Protein AF-A0A1G2F1Y6-F1 (afdb_monomer_lite)

Structure (mmCIF, N/CA/C/O backbone):
data_AF-A0A1G2F1Y6-F1
#
_entry.id   AF-A0A1G2F1Y6-F1
#
loop_
_atom_site.group_PDB
_atom_site.id
_atom_site.type_symbol
_atom_site.label_atom_id
_atom_site.label_alt_id
_atom_site.label_comp_id
_atom_site.label_asym_id
_atom_site.label_entity_id
_atom_site.label_seq_id
_atom_site.pdbx_PDB_ins_code
_atom_site.Cartn_x
_atom_site.Cartn_y
_atom_site.Cartn_z
_atom_site.occupancy
_atom_site.B_iso_or_equiv
_atom_site.auth_seq_id
_atom_site.auth_comp_id
_atom_site.auth_asym_id
_atom_site.auth_atom_id
_atom_site.pdbx_PDB_model_num
ATOM 1 N N . MET A 1 1 ? -27.717 -14.236 1.339 1.00 39.09 1 MET A N 1
ATOM 2 C CA . MET A 1 1 ? -26.563 -15.010 1.851 1.00 39.09 1 MET A CA 1
ATOM 3 C C . MET A 1 1 ? -25.406 -14.063 2.231 1.00 39.09 1 MET A C 1
ATOM 5 O O . MET A 1 1 ? -24.305 -14.218 1.735 1.00 39.09 1 MET A O 1
ATOM 9 N N . LEU A 1 2 ? -25.660 -13.048 3.079 1.00 41.69 2 LEU A N 1
ATOM 10 C CA . LEU A 1 2 ? -24.664 -12.046 3.534 1.00 41.69 2 LEU A CA 1
ATOM 11 C C . LEU A 1 2 ? -24.909 -11.574 4.991 1.00 41.69 2 LEU A C 1
ATOM 13 O O . LEU A 1 2 ? -24.424 -10.527 5.400 1.00 41.69 2 LEU A O 1
ATOM 17 N N . HIS A 1 3 ? -25.671 -12.330 5.791 1.00 39.53 3 HIS A N 1
ATOM 18 C CA . HIS A 1 3 ? -26.045 -11.930 7.160 1.00 39.53 3 HIS A CA 1
ATOM 19 C C . HIS A 1 3 ? -25.259 -12.645 8.276 1.00 39.53 3 HIS A C 1
ATOM 21 O O . HIS A 1 3 ? -25.457 -12.338 9.447 1.00 39.53 3 HIS A O 1
ATOM 27 N N . GLU A 1 4 ? -24.329 -13.547 7.946 1.00 45.59 4 GLU A N 1
ATOM 28 C CA . GLU A 1 4 ? -23.601 -14.360 8.940 1.00 45.59 4 GLU A CA 1
ATOM 29 C C . GLU A 1 4 ? -22.171 -13.886 9.250 1.00 45.59 4 GLU A C 1
ATOM 31 O O . GLU A 1 4 ? -21.422 -14.565 9.943 1.00 45.59 4 GLU A O 1
ATOM 36 N N . PHE A 1 5 ? -21.769 -12.696 8.797 1.00 48.53 5 PHE A N 1
ATOM 37 C CA . PHE A 1 5 ? -20.396 -12.217 9.010 1.00 48.53 5 PHE A CA 1
ATOM 38 C C . PHE A 1 5 ? -20.160 -11.546 10.382 1.00 48.53 5 PHE A C 1
ATOM 40 O O . PHE A 1 5 ? -19.034 -11.174 10.706 1.00 48.53 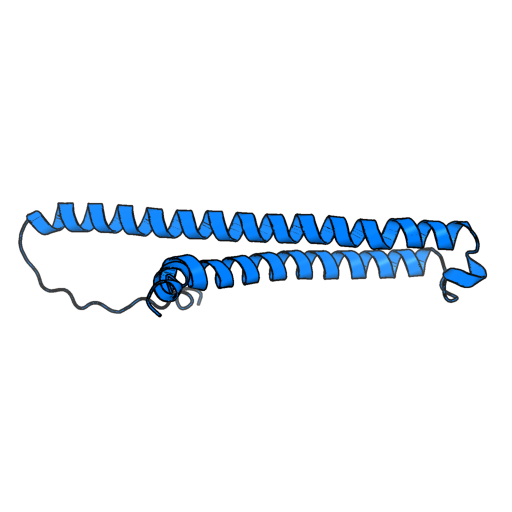5 PHE A O 1
ATOM 47 N N . TRP A 1 6 ? -21.209 -11.386 11.200 1.00 50.53 6 TRP A N 1
ATOM 48 C CA . TRP A 1 6 ? -21.182 -10.538 12.403 1.00 50.53 6 TRP A CA 1
ATOM 49 C C . TRP A 1 6 ? -21.472 -11.238 13.738 1.00 50.53 6 TRP A C 1
ATOM 51 O O . TRP A 1 6 ? -21.677 -10.538 14.723 1.00 50.53 6 TRP A O 1
ATOM 61 N N . GLY A 1 7 ? -21.453 -12.576 13.813 1.00 50.59 7 GLY A N 1
ATOM 62 C CA . GLY A 1 7 ? -21.395 -13.314 15.090 1.00 50.59 7 GLY A CA 1
ATOM 63 C C . GLY A 1 7 ? -22.302 -12.767 16.206 1.00 50.59 7 GLY A C 1
ATOM 64 O O . GLY A 1 7 ? -21.818 -12.435 17.287 1.00 50.59 7 GLY A O 1
ATOM 65 N N . LEU A 1 8 ? -23.600 -12.613 15.935 1.00 50.88 8 LEU A N 1
ATOM 66 C CA . LEU A 1 8 ? -24.558 -12.087 16.909 1.00 50.88 8 LEU A CA 1
ATOM 67 C C . LEU A 1 8 ? -24.892 -13.151 17.976 1.00 50.88 8 LEU A C 1
ATOM 69 O O . LEU A 1 8 ? -25.266 -14.270 17.611 1.00 50.88 8 LEU A O 1
ATOM 73 N N . PRO A 1 9 ? -24.835 -12.838 19.285 1.00 52.66 9 PRO A N 1
ATOM 74 C CA . PRO A 1 9 ? -25.366 -13.719 20.316 1.00 52.66 9 PRO A CA 1
ATOM 75 C C . PRO A 1 9 ? -26.902 -13.707 20.290 1.00 52.66 9 PRO A C 1
ATOM 77 O O . PRO A 1 9 ? -27.544 -12.658 20.325 1.00 52.66 9 PRO A O 1
ATOM 80 N N . ARG A 1 10 ? -27.497 -14.902 20.240 1.00 58.06 10 ARG A N 1
ATOM 81 C CA . ARG A 1 10 ? -28.947 -15.130 20.256 1.00 58.06 10 ARG A CA 1
ATOM 82 C C . ARG A 1 10 ? -29.469 -14.952 21.690 1.00 58.06 10 ARG A C 1
ATOM 84 O O . ARG A 1 10 ? -29.389 -15.885 22.485 1.00 58.06 10 ARG A O 1
ATOM 91 N N . THR A 1 11 ? -29.974 -13.772 22.049 1.00 54.38 11 THR A N 1
ATOM 92 C CA . THR A 1 11 ? -30.565 -13.537 23.378 1.00 54.38 11 THR A CA 1
ATOM 93 C C . THR A 1 11 ? -32.065 -13.840 23.380 1.00 54.38 11 THR A C 1
ATOM 95 O O . THR A 1 11 ? -32.840 -13.348 22.565 1.00 54.38 11 THR A O 1
ATOM 98 N N . ARG A 1 12 ? -32.462 -14.717 24.306 1.00 52.69 12 ARG A N 1
ATOM 99 C CA . ARG A 1 12 ? -33.845 -15.091 24.620 1.00 52.69 12 ARG A CA 1
ATOM 100 C C . ARG A 1 12 ? -34.431 -13.985 25.509 1.00 52.69 12 ARG A C 1
ATOM 102 O O . ARG A 1 12 ? -33.853 -13.696 26.553 1.00 52.69 12 ARG A O 1
ATOM 109 N N . ALA A 1 13 ? -35.526 -13.353 25.096 1.00 49.03 13 ALA A N 1
ATOM 110 C CA . ALA A 1 13 ? -36.182 -12.297 25.871 1.00 49.03 13 ALA A CA 1
ATOM 111 C C . ALA A 1 13 ? -37.140 -12.876 26.929 1.00 49.03 13 ALA A C 1
ATOM 113 O O . ALA A 1 13 ? -37.890 -13.801 26.610 1.00 49.03 13 ALA A O 1
ATOM 114 N N . PRO A 1 14 ? -37.196 -12.285 28.136 1.00 51.91 14 PRO A N 1
ATOM 115 C CA . PRO A 1 14 ? -38.425 -12.220 28.912 1.00 51.91 14 PRO A CA 1
ATOM 116 C C . PRO A 1 14 ? -38.929 -10.775 29.076 1.00 51.91 14 PRO A C 1
ATOM 118 O O . PRO A 1 14 ? -38.172 -9.809 28.991 1.00 51.91 14 PRO A O 1
ATOM 121 N N . GLN A 1 15 ? -40.247 -10.691 29.251 1.00 65.88 15 GLN A N 1
ATOM 122 C CA . GLN A 1 15 ? -41.107 -9.509 29.297 1.00 65.88 15 GLN A CA 1
ATOM 123 C C . GLN A 1 15 ? -40.984 -8.682 30.597 1.00 65.88 1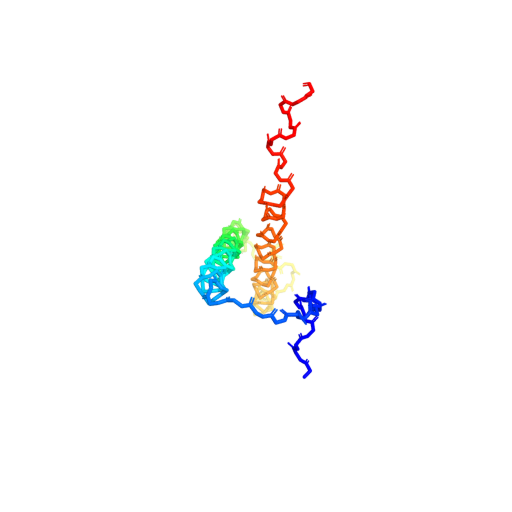5 GLN A C 1
ATOM 125 O O . GLN A 1 15 ? -40.554 -9.200 31.622 1.00 65.88 15 GLN A O 1
ATOM 130 N N . GLU A 1 16 ? -41.478 -7.439 30.502 1.00 53.88 16 GLU A N 1
ATOM 131 C CA . GLU A 1 16 ? -41.948 -6.501 31.547 1.00 53.88 16 GLU A CA 1
ATOM 132 C C . GLU A 1 16 ? -41.064 -5.358 32.105 1.00 53.88 16 GLU A C 1
ATOM 134 O O . GLU A 1 16 ? -39.876 -5.487 32.393 1.00 53.88 16 GLU A O 1
ATOM 139 N N . CYS A 1 17 ? -41.785 -4.235 32.300 1.00 45.41 17 CYS A N 1
ATOM 140 C CA . CYS A 1 17 ? -41.518 -2.944 32.957 1.00 45.41 17 CYS A CA 1
ATOM 141 C C . CYS A 1 17 ? -40.997 -1.774 32.089 1.00 45.41 17 CYS A C 1
ATOM 143 O O . CYS A 1 17 ? -39.907 -1.804 31.523 1.00 45.41 17 CYS A O 1
ATOM 145 N N . GLU A 1 18 ? -41.781 -0.684 32.052 1.00 54.16 18 GLU A N 1
ATOM 146 C CA . GLU A 1 18 ? -41.620 0.560 31.267 1.00 54.16 18 GLU A CA 1
ATOM 147 C C . GLU A 1 18 ? -40.245 1.257 31.364 1.00 54.16 18 GLU A C 1
ATOM 149 O O . GLU A 1 18 ? -39.871 2.010 30.466 1.00 54.16 18 GLU A O 1
ATOM 154 N N . GLY A 1 19 ? -39.422 0.945 32.371 1.00 54.50 19 GLY A N 1
ATOM 155 C CA . GLY A 1 19 ? -38.010 1.358 32.432 1.00 54.50 19 GLY A CA 1
ATOM 156 C C . GLY A 1 19 ? -37.094 0.668 31.403 1.00 54.50 19 GLY A C 1
ATOM 157 O O . GLY A 1 19 ? -35.943 1.072 31.216 1.00 54.50 19 GLY A O 1
ATOM 158 N N . GLY A 1 20 ? -37.587 -0.363 30.714 1.00 57.09 20 GLY A N 1
ATOM 159 C CA . GLY A 1 20 ? -36.876 -1.077 29.656 1.00 57.09 20 GLY A CA 1
ATOM 160 C C . GLY A 1 20 ? -36.719 -0.264 28.372 1.00 57.09 20 GLY A C 1
ATOM 161 O O . GLY A 1 20 ? -35.681 -0.368 27.725 1.00 57.09 20 GLY A O 1
ATOM 162 N N . ARG A 1 21 ? -37.683 0.602 28.022 1.00 59.28 21 ARG A N 1
ATOM 163 C CA . ARG A 1 21 ? -37.639 1.368 26.761 1.00 59.28 21 ARG A CA 1
ATOM 164 C C . ARG A 1 21 ? -36.460 2.345 26.733 1.00 59.28 21 ARG A C 1
ATOM 166 O O . ARG A 1 21 ? -35.633 2.267 25.831 1.00 59.28 21 ARG A O 1
ATOM 173 N N . LEU A 1 22 ? -36.312 3.167 27.774 1.00 61.41 22 LEU A N 1
ATOM 174 C CA . LEU A 1 22 ? -35.183 4.100 27.908 1.00 61.41 22 LEU A CA 1
ATOM 175 C C . LEU A 1 22 ? -33.831 3.368 27.990 1.00 61.41 22 LEU A C 1
ATOM 177 O O . LEU A 1 22 ? -32.837 3.812 27.421 1.00 61.41 22 LEU A O 1
ATOM 181 N N . ARG A 1 23 ? -33.779 2.202 28.648 1.00 64.38 23 ARG A N 1
ATOM 182 C CA . ARG A 1 23 ? -32.556 1.387 28.741 1.00 64.38 23 ARG A CA 1
ATOM 183 C C . ARG A 1 23 ? -32.155 0.769 27.397 1.00 64.38 23 ARG A C 1
ATOM 185 O O . ARG A 1 23 ? -30.957 0.672 27.115 1.00 64.38 23 ARG A O 1
ATOM 192 N N . LEU A 1 24 ? -33.122 0.349 26.583 1.00 68.88 24 LEU A N 1
ATOM 193 C CA . LEU A 1 24 ? -32.878 -0.197 25.248 1.00 68.88 24 LEU A CA 1
ATOM 194 C C . LEU A 1 24 ? -32.412 0.893 24.279 1.00 68.88 24 LEU A C 1
ATOM 196 O O . LEU A 1 24 ? -31.447 0.659 23.557 1.00 68.88 24 LEU A O 1
ATOM 200 N N . GLU A 1 25 ? -33.003 2.089 24.323 1.00 69.12 25 GLU A N 1
ATOM 201 C CA . GLU A 1 25 ? -32.575 3.216 23.482 1.00 69.12 25 GLU A CA 1
ATOM 202 C C . GLU A 1 25 ? -31.157 3.688 23.823 1.00 69.12 25 GLU A C 1
ATOM 204 O O . GLU A 1 25 ? -30.313 3.785 22.933 1.00 69.12 25 GLU A O 1
ATOM 209 N N . VAL A 1 26 ? -30.837 3.874 25.109 1.00 71.88 26 VAL A N 1
ATOM 210 C CA . VAL A 1 26 ? -29.478 4.262 25.535 1.00 71.88 26 VAL A CA 1
ATOM 211 C C . VAL A 1 26 ? -28.455 3.183 25.173 1.00 71.88 26 VAL A C 1
ATOM 213 O O . VAL A 1 26 ? -27.341 3.492 24.748 1.00 71.88 26 VAL A O 1
ATOM 216 N N . SER A 1 27 ? -28.828 1.905 25.292 1.00 75.00 27 SER A N 1
ATOM 217 C CA . SER A 1 27 ? -27.964 0.805 24.863 1.00 75.00 27 SER A CA 1
ATOM 218 C C . SER A 1 27 ? -27.744 0.837 23.352 1.00 75.00 27 SER A C 1
ATOM 220 O O . SER A 1 27 ? -26.598 0.776 22.922 1.00 75.00 27 SER A O 1
ATOM 222 N N . ALA A 1 28 ? -28.801 0.968 22.548 1.00 68.94 28 ALA A N 1
ATOM 223 C CA . ALA A 1 28 ? -28.725 0.982 21.088 1.00 68.94 28 ALA A CA 1
ATOM 224 C C . ALA A 1 28 ? -27.880 2.148 20.554 1.00 68.94 28 ALA A C 1
ATOM 226 O O . ALA A 1 28 ? -27.003 1.925 19.720 1.00 68.94 28 ALA A O 1
ATOM 227 N N . VAL A 1 29 ? -28.071 3.360 21.086 1.00 68.75 29 VAL A N 1
ATOM 228 C CA . VAL A 1 29 ? -27.262 4.538 20.728 1.00 68.75 29 VAL A CA 1
ATOM 229 C C . VAL A 1 29 ? -25.792 4.310 21.083 1.00 68.75 29 VAL A C 1
ATOM 231 O O . VAL A 1 29 ? -24.916 4.560 20.257 1.00 68.75 29 VAL A O 1
ATOM 234 N N . ARG A 1 30 ? -25.507 3.746 22.265 1.00 76.12 30 ARG A N 1
ATOM 235 C CA . ARG A 1 30 ? -24.136 3.407 22.676 1.00 76.12 30 ARG A CA 1
ATOM 236 C C . ARG A 1 30 ? -23.500 2.353 21.764 1.00 76.12 30 ARG A C 1
ATOM 238 O O . ARG A 1 30 ? -22.339 2.486 21.401 1.00 76.12 30 ARG A O 1
ATOM 245 N N . TRP A 1 31 ? -24.238 1.315 21.371 1.00 62.50 31 TRP A N 1
ATOM 246 C CA . TRP A 1 31 ? -23.742 0.282 20.452 1.00 62.50 31 TRP A CA 1
ATOM 247 C C . TRP A 1 31 ? -23.471 0.826 19.046 1.00 62.50 31 TRP A C 1
ATOM 249 O O . TRP A 1 31 ? -22.477 0.446 18.420 1.00 62.50 31 TRP A O 1
ATOM 259 N N . TYR A 1 32 ? -24.338 1.712 18.554 1.00 68.81 32 TYR A N 1
ATOM 260 C CA . TYR A 1 32 ? -24.163 2.377 17.267 1.00 68.81 32 TYR A CA 1
ATOM 261 C C . TYR A 1 32 ? -22.910 3.263 17.263 1.00 68.81 32 TYR A C 1
ATOM 263 O O . TYR A 1 32 ? -22.091 3.163 16.351 1.00 68.81 32 TYR A O 1
ATOM 271 N N . ASP A 1 33 ? -22.714 4.052 18.321 1.00 69.06 33 ASP A N 1
ATOM 272 C CA . ASP A 1 33 ? -21.555 4.932 18.492 1.00 69.06 33 ASP A CA 1
ATOM 273 C C . ASP A 1 33 ? -20.230 4.144 18.532 1.00 69.06 33 ASP A C 1
ATOM 275 O O . ASP A 1 33 ? -19.292 4.451 17.795 1.00 69.06 33 ASP A O 1
ATOM 279 N N . GLU A 1 34 ? -20.168 3.039 19.282 1.00 76.62 34 GLU A N 1
ATOM 280 C CA . GLU A 1 34 ? -18.989 2.156 19.302 1.00 76.62 34 GLU A CA 1
ATOM 281 C C . GLU A 1 34 ? -18.710 1.492 17.941 1.00 76.62 34 GLU A C 1
ATOM 283 O O . GLU A 1 34 ? -17.555 1.330 17.532 1.00 76.62 34 GLU A O 1
ATOM 288 N N . SER A 1 35 ? -19.762 1.151 17.195 1.00 81.69 35 SER A N 1
ATOM 289 C CA . SER A 1 35 ? -19.637 0.565 15.856 1.00 81.69 35 SER A CA 1
ATOM 290 C C . SER A 1 35 ? -19.137 1.586 14.830 1.00 81.69 35 SER A C 1
ATOM 292 O O . SER A 1 35 ? -18.271 1.267 14.010 1.00 81.69 35 SER A O 1
ATOM 294 N N . MET A 1 36 ? -19.621 2.828 14.903 1.00 90.38 36 MET A N 1
ATOM 295 C CA . MET A 1 36 ? -19.202 3.924 14.030 1.00 90.38 36 MET A CA 1
ATOM 296 C C . MET A 1 36 ? -17.755 4.346 14.306 1.00 90.38 36 MET A C 1
ATOM 298 O O . MET A 1 36 ? -16.970 4.474 13.366 1.00 90.38 36 MET A O 1
ATOM 302 N N . LYS A 1 37 ? -17.353 4.468 15.579 1.00 89.38 37 LYS A N 1
ATOM 303 C CA . LYS A 1 37 ? -15.954 4.732 15.968 1.00 89.38 37 LYS A CA 1
ATOM 304 C C . LYS A 1 37 ? -15.005 3.688 15.394 1.00 89.38 37 LYS A C 1
ATOM 306 O O . LYS A 1 37 ? -13.981 4.034 14.805 1.00 89.38 37 LYS A O 1
ATOM 311 N N . LYS A 1 38 ? -15.364 2.408 15.521 1.00 90.19 38 LYS A N 1
ATOM 312 C CA . LYS A 1 38 ? -14.586 1.301 14.959 1.00 90.19 38 LYS A CA 1
ATOM 313 C C . LYS A 1 38 ? -14.474 1.400 13.441 1.00 90.19 38 LYS A C 1
ATOM 315 O O . LYS A 1 38 ? -13.390 1.185 12.901 1.00 90.19 38 LYS A O 1
ATOM 320 N N . ALA A 1 39 ? -15.572 1.719 12.757 1.00 92.06 39 ALA A N 1
ATOM 321 C CA . ALA A 1 39 ? -15.575 1.877 11.308 1.00 92.06 39 ALA A CA 1
ATOM 322 C C . ALA A 1 39 ? -14.646 3.016 10.864 1.00 92.06 39 ALA A C 1
ATOM 324 O O . ALA A 1 39 ? -13.791 2.791 10.010 1.00 92.06 39 ALA A O 1
ATOM 325 N N . ILE A 1 40 ? -14.742 4.193 11.494 1.00 95.44 40 ILE A N 1
ATOM 326 C CA . ILE A 1 40 ? -13.871 5.346 11.211 1.00 95.44 40 ILE A CA 1
ATOM 327 C C . ILE A 1 40 ? -12.404 4.991 11.475 1.00 95.44 40 ILE A C 1
ATOM 329 O O . ILE A 1 40 ? -11.548 5.258 10.638 1.00 95.44 40 ILE A O 1
ATOM 333 N N . TYR A 1 41 ? -12.106 4.330 12.595 1.00 95.00 41 TYR A N 1
ATOM 334 C CA . TYR A 1 41 ? -10.747 3.906 12.932 1.00 95.00 41 TYR A CA 1
ATOM 335 C C . TYR A 1 41 ? -10.144 2.982 11.865 1.00 95.00 41 TYR A C 1
ATOM 337 O O . TYR A 1 41 ? -9.033 3.213 11.388 1.00 95.00 41 TYR A O 1
ATOM 345 N N . VAL A 1 42 ? -10.882 1.947 11.451 1.00 94.81 42 VAL A N 1
ATOM 346 C CA . VAL A 1 42 ? -10.418 1.013 10.414 1.00 94.81 42 VAL A CA 1
ATOM 347 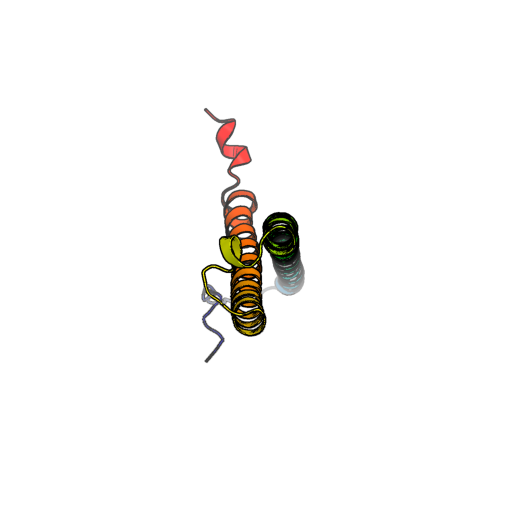C C . VAL A 1 42 ? -10.305 1.712 9.056 1.00 94.81 42 VAL A C 1
ATOM 349 O O . VAL A 1 42 ? -9.355 1.445 8.318 1.00 94.81 42 VAL A O 1
ATOM 352 N N . ALA A 1 43 ? -11.217 2.632 8.731 1.00 96.19 43 ALA A N 1
ATOM 353 C CA . ALA A 1 43 ? -11.150 3.425 7.506 1.00 96.19 43 ALA A CA 1
ATOM 354 C C . ALA A 1 43 ? -9.894 4.309 7.470 1.00 96.19 43 ALA A C 1
ATOM 356 O O . ALA A 1 43 ? -9.192 4.316 6.462 1.00 96.19 43 ALA A O 1
ATOM 357 N N . LEU A 1 44 ? -9.548 4.973 8.577 1.00 97.31 44 LEU A N 1
ATOM 358 C CA . LEU A 1 44 ? -8.323 5.771 8.695 1.00 97.31 44 LEU A CA 1
ATOM 359 C C . LEU A 1 44 ? -7.061 4.916 8.542 1.00 97.31 44 LEU A C 1
ATOM 361 O O . LEU A 1 44 ? -6.134 5.313 7.845 1.00 97.31 44 LEU A O 1
ATOM 365 N N . PHE A 1 45 ? -7.035 3.721 9.133 1.00 97.00 45 PHE A N 1
ATOM 366 C CA . PHE A 1 45 ? -5.930 2.776 8.942 1.00 97.00 45 PHE A CA 1
ATOM 367 C C . PHE A 1 45 ? -5.819 2.279 7.498 1.00 97.00 45 PHE A C 1
ATOM 369 O O . PHE A 1 45 ? -4.717 2.128 6.976 1.00 97.00 45 PHE A O 1
ATOM 376 N N . THR A 1 46 ? -6.952 2.058 6.834 1.00 97.31 46 THR A N 1
ATOM 377 C CA . THR A 1 46 ? -6.992 1.680 5.415 1.00 97.31 46 THR A CA 1
ATOM 378 C C . THR A 1 46 ? -6.457 2.814 4.543 1.00 97.31 46 THR A C 1
ATOM 380 O O . THR A 1 46 ? -5.590 2.585 3.703 1.00 97.31 46 THR A O 1
ATOM 383 N N . PHE A 1 47 ? -6.902 4.047 4.794 1.00 97.56 47 PHE A N 1
ATOM 384 C CA . PHE A 1 47 ? -6.398 5.245 4.126 1.00 97.56 47 PHE A CA 1
ATOM 385 C C . PHE A 1 47 ? -4.891 5.430 4.347 1.00 97.56 47 PHE A C 1
ATOM 387 O O . PHE A 1 47 ? -4.156 5.686 3.397 1.00 97.56 47 PHE A O 1
ATOM 394 N N . LEU A 1 48 ? -4.407 5.210 5.573 1.00 97.69 48 LEU A N 1
ATOM 395 C CA . LEU A 1 48 ? -2.980 5.237 5.886 1.00 97.69 48 LEU A CA 1
ATOM 396 C C . LEU A 1 48 ? -2.200 4.158 5.120 1.00 97.69 48 LEU A C 1
ATOM 398 O O . LEU A 1 48 ? -1.118 4.439 4.613 1.00 97.69 48 LEU A O 1
ATOM 402 N N . GLY A 1 49 ? -2.748 2.946 4.997 1.00 97.06 49 GLY A N 1
ATOM 403 C CA . GLY A 1 49 ? -2.155 1.874 4.192 1.00 97.06 49 GLY A CA 1
ATOM 404 C C . GLY A 1 49 ? -2.018 2.256 2.716 1.00 97.06 49 GLY A C 1
ATOM 405 O O . GLY A 1 49 ? -0.978 2.009 2.107 1.00 97.06 49 GLY A O 1
ATOM 406 N N . VAL A 1 50 ? -3.022 2.938 2.161 1.00 96.94 50 VAL A N 1
ATOM 407 C CA . VAL A 1 50 ? -2.970 3.489 0.799 1.00 96.94 50 VAL A CA 1
ATOM 408 C C . VAL A 1 50 ? -1.919 4.599 0.684 1.00 96.94 50 VAL A C 1
ATOM 410 O O . VAL A 1 50 ? -1.128 4.591 -0.253 1.00 96.94 50 VAL A O 1
ATOM 413 N N . LEU A 1 51 ? -1.834 5.528 1.637 1.00 97.69 51 LEU A N 1
ATOM 414 C CA . LEU A 1 51 ? -0.784 6.556 1.621 1.00 97.69 51 LEU A CA 1
ATOM 415 C C . LEU A 1 51 ? 0.621 5.944 1.672 1.00 97.69 51 LEU A C 1
ATOM 417 O O . LEU A 1 51 ? 1.512 6.363 0.935 1.00 97.69 51 LEU A O 1
ATOM 421 N N . LEU A 1 52 ? 0.814 4.924 2.510 1.00 96.50 52 LEU A N 1
ATOM 422 C CA . LEU A 1 52 ? 2.099 4.250 2.638 1.00 96.50 52 LEU A CA 1
ATOM 423 C C . LEU A 1 52 ? 2.479 3.499 1.358 1.00 96.50 52 LEU A C 1
ATOM 425 O O . LEU A 1 52 ? 3.643 3.541 0.962 1.00 96.50 52 LEU A O 1
ATOM 429 N N . GLN A 1 53 ? 1.516 2.865 0.678 1.00 96.00 53 GLN A N 1
ATOM 430 C CA . GLN A 1 53 ? 1.799 2.220 -0.604 1.00 96.00 53 GLN A CA 1
ATOM 431 C C . GLN A 1 53 ? 2.235 3.244 -1.655 1.00 96.00 53 GLN A C 1
ATOM 433 O O . GLN A 1 53 ? 3.200 2.982 -2.359 1.00 96.00 53 GLN A O 1
ATOM 438 N N . PHE A 1 54 ? 1.618 4.432 -1.711 1.00 95.94 54 PHE A N 1
ATOM 439 C CA . PHE A 1 54 ? 2.042 5.492 -2.638 1.00 95.94 54 PHE A CA 1
ATOM 440 C C . PHE A 1 54 ? 3.478 5.952 -2.382 1.00 95.94 54 PHE A C 1
ATOM 442 O O . PHE A 1 54 ? 4.240 6.145 -3.328 1.00 95.94 54 PHE A O 1
ATOM 449 N N . LEU A 1 55 ? 3.868 6.089 -1.113 1.00 97.12 55 LEU A N 1
ATOM 450 C CA . LEU A 1 55 ? 5.245 6.427 -0.750 1.00 97.12 55 LEU A CA 1
ATOM 451 C C . LEU A 1 55 ? 6.226 5.336 -1.188 1.00 97.12 55 LEU A C 1
ATOM 453 O O . LEU A 1 55 ? 7.261 5.649 -1.771 1.00 97.12 55 LEU A O 1
ATOM 457 N N . LEU A 1 56 ? 5.896 4.063 -0.946 1.00 95.81 56 LEU A N 1
ATOM 458 C CA . LEU A 1 56 ? 6.720 2.932 -1.380 1.00 95.81 56 LEU A CA 1
ATOM 459 C C . LEU A 1 56 ? 6.802 2.836 -2.906 1.00 95.81 56 LEU A C 1
ATOM 461 O O . LEU A 1 56 ? 7.883 2.612 -3.442 1.00 95.81 56 LEU A O 1
ATOM 465 N N . HIS A 1 57 ? 5.684 3.052 -3.597 1.00 96.25 57 HIS A N 1
ATOM 466 C CA . HIS A 1 57 ? 5.615 3.085 -5.050 1.00 96.25 57 HIS A CA 1
ATOM 467 C C . HIS A 1 57 ? 6.582 4.131 -5.610 1.00 96.25 57 HIS A C 1
ATOM 469 O O . HIS A 1 57 ? 7.483 3.795 -6.375 1.00 96.25 57 HIS A O 1
ATOM 475 N N . ALA A 1 58 ? 6.452 5.381 -5.158 1.00 95.88 58 ALA A N 1
ATOM 476 C CA . ALA A 1 58 ? 7.283 6.488 -5.617 1.00 95.88 58 ALA A CA 1
ATOM 477 C C . ALA A 1 58 ? 8.766 6.279 -5.271 1.00 95.88 58 ALA A C 1
ATOM 479 O O . ALA A 1 58 ? 9.644 6.560 -6.087 1.00 95.88 58 ALA A O 1
ATOM 480 N N . ALA A 1 59 ? 9.058 5.746 -4.080 1.00 95.94 59 ALA A N 1
ATOM 481 C CA . ALA A 1 59 ? 10.422 5.465 -3.641 1.00 95.94 59 ALA A CA 1
ATOM 482 C C . ALA A 1 59 ? 11.135 4.424 -4.518 1.00 95.94 59 ALA A C 1
ATOM 484 O O . ALA A 1 59 ? 12.357 4.476 -4.635 1.00 95.94 59 ALA A O 1
ATOM 485 N N . ILE A 1 60 ? 10.396 3.495 -5.131 1.00 94.62 60 ILE A N 1
ATOM 486 C CA . ILE A 1 60 ? 10.941 2.493 -6.058 1.00 94.62 60 ILE A CA 1
ATOM 487 C C . ILE A 1 60 ? 10.981 3.043 -7.489 1.00 94.62 60 ILE A C 1
ATOM 489 O O . ILE A 1 60 ? 11.979 2.878 -8.190 1.00 94.62 60 ILE A O 1
ATOM 493 N N . GLU A 1 61 ? 9.917 3.714 -7.924 1.00 94.56 61 GLU A N 1
ATOM 494 C CA . GLU A 1 61 ? 9.749 4.183 -9.299 1.00 94.56 61 GLU A CA 1
ATOM 495 C C . GLU A 1 61 ? 10.756 5.277 -9.678 1.00 94.56 61 GLU A C 1
ATOM 497 O O . GLU A 1 61 ? 11.416 5.173 -10.712 1.00 94.56 61 GLU A O 1
ATOM 502 N N . ILE A 1 62 ? 10.938 6.294 -8.828 1.00 95.62 62 ILE A N 1
ATOM 503 C CA . ILE A 1 62 ? 11.842 7.424 -9.096 1.00 95.62 62 ILE A CA 1
ATOM 504 C C . ILE A 1 62 ? 13.283 6.962 -9.393 1.00 95.62 62 ILE A C 1
ATOM 506 O O . ILE A 1 62 ? 13.825 7.342 -10.438 1.00 95.62 62 ILE A O 1
ATOM 510 N N . PRO A 1 63 ? 13.945 6.149 -8.542 1.00 95.25 63 PRO A N 1
ATOM 511 C CA . PRO A 1 63 ? 15.297 5.689 -8.842 1.00 95.25 63 PRO A CA 1
ATOM 512 C C . PRO A 1 63 ? 15.334 4.731 -10.036 1.00 95.25 63 PRO A C 1
ATOM 514 O O . PRO A 1 63 ? 16.289 4.783 -10.812 1.00 95.25 63 PRO A O 1
ATOM 517 N N . TYR A 1 64 ? 14.311 3.891 -10.221 1.00 93.12 64 TYR A N 1
ATOM 518 C CA . TYR A 1 64 ? 14.255 2.951 -11.340 1.00 93.12 64 TYR A CA 1
ATOM 519 C C . TYR A 1 64 ? 14.174 3.670 -12.695 1.00 93.12 64 TYR A C 1
ATOM 521 O O . TYR A 1 64 ? 14.965 3.374 -13.593 1.00 93.12 64 TYR A O 1
ATOM 529 N N . LEU A 1 65 ? 13.319 4.689 -12.817 1.00 92.75 65 LEU A N 1
ATOM 530 C CA . LEU A 1 65 ? 13.258 5.551 -14.003 1.00 92.75 65 LEU A CA 1
ATOM 531 C C . LEU A 1 65 ? 14.584 6.286 -14.238 1.00 92.75 65 LEU A C 1
ATOM 533 O O . LEU A 1 65 ? 15.037 6.413 -15.377 1.00 92.75 65 LEU A O 1
ATOM 537 N N . GLY A 1 66 ? 15.253 6.716 -13.164 1.00 93.88 66 GLY A N 1
ATOM 538 C CA . GLY A 1 66 ? 16.590 7.303 -13.244 1.00 93.88 66 GLY A CA 1
ATOM 539 C C . GLY A 1 66 ? 17.640 6.353 -13.832 1.00 93.88 66 GLY A C 1
ATOM 540 O O . GLY A 1 66 ? 18.509 6.792 -14.586 1.00 93.88 66 GLY A O 1
ATOM 541 N N . LEU A 1 67 ? 17.565 5.055 -13.525 1.00 93.31 67 LEU A N 1
ATOM 542 C CA . LEU A 1 67 ? 18.451 4.036 -14.097 1.00 93.31 67 LEU A CA 1
ATOM 543 C C . LEU A 1 67 ? 18.131 3.774 -15.572 1.00 93.31 67 LEU A C 1
ATOM 545 O O . LEU A 1 67 ? 19.048 3.793 -16.396 1.00 93.31 67 LEU A O 1
ATOM 549 N N . LEU A 1 68 ? 16.850 3.611 -15.918 1.00 93.06 68 LEU A N 1
ATOM 550 C CA . LEU A 1 68 ? 16.402 3.411 -17.302 1.00 93.06 68 LEU A CA 1
ATOM 551 C C . LEU A 1 68 ? 16.833 4.556 -18.222 1.00 93.06 68 LEU A C 1
ATOM 553 O O . LEU A 1 68 ? 17.353 4.301 -19.306 1.00 93.06 68 LEU A O 1
ATOM 557 N N . ASN A 1 69 ? 16.693 5.805 -17.769 1.00 93.44 69 ASN A N 1
ATOM 558 C CA . ASN A 1 69 ? 17.099 6.979 -18.546 1.00 93.44 69 ASN A CA 1
ATOM 559 C C . ASN A 1 69 ? 18.615 7.062 -18.770 1.00 93.44 69 ASN A C 1
ATOM 561 O O . ASN A 1 69 ? 19.053 7.658 -19.750 1.00 93.44 69 ASN A O 1
ATOM 565 N N . ARG A 1 70 ? 19.431 6.492 -17.874 1.00 94.31 70 ARG A N 1
ATOM 566 C CA . ARG A 1 70 ? 20.896 6.497 -18.019 1.00 94.31 70 ARG A CA 1
ATOM 567 C C . ARG A 1 70 ? 21.387 5.439 -18.995 1.00 94.31 70 ARG A C 1
ATOM 569 O O . ARG A 1 70 ? 22.337 5.694 -19.727 1.00 94.31 70 ARG A O 1
ATOM 576 N N . ASN A 1 71 ? 20.811 4.240 -18.954 1.00 91.81 71 ASN A N 1
ATOM 577 C CA . ASN A 1 71 ? 21.193 3.152 -19.849 1.00 91.81 71 ASN A CA 1
ATOM 578 C C . ASN A 1 71 ? 20.061 2.124 -19.960 1.00 91.81 71 ASN A C 1
ATOM 580 O O . ASN A 1 71 ? 19.960 1.195 -19.154 1.00 91.81 71 ASN A O 1
ATOM 584 N N . PHE A 1 72 ? 19.225 2.285 -20.980 1.00 91.94 72 PHE A N 1
ATOM 585 C CA . PHE A 1 72 ? 18.078 1.410 -21.182 1.00 91.94 72 PHE A CA 1
ATOM 586 C C . PHE A 1 72 ? 18.485 -0.035 -21.498 1.00 91.94 72 PHE A C 1
ATOM 588 O O . PHE A 1 72 ? 17.891 -0.960 -20.958 1.00 91.94 72 PHE A O 1
ATOM 595 N N . GLU A 1 73 ? 19.535 -0.253 -22.292 1.00 90.75 73 GLU A N 1
ATOM 596 C CA . GLU A 1 73 ? 19.994 -1.605 -22.650 1.00 90.75 73 GLU A CA 1
ATOM 597 C C . GLU A 1 73 ? 20.392 -2.430 -21.419 1.00 90.75 73 GLU A C 1
ATOM 599 O O . GLU A 1 73 ? 20.101 -3.622 -21.338 1.00 90.75 73 GLU A O 1
ATOM 604 N N . LYS A 1 74 ? 21.010 -1.786 -20.421 1.00 91.62 74 LYS A N 1
ATOM 605 C CA . LYS A 1 74 ? 21.432 -2.445 -19.181 1.00 91.62 74 LYS A CA 1
ATOM 606 C C . LYS A 1 74 ? 20.285 -2.657 -18.188 1.00 91.62 74 LYS A C 1
ATOM 608 O O . LYS A 1 74 ? 20.255 -3.685 -17.518 1.00 91.62 74 LYS A O 1
ATOM 613 N N . TYR A 1 75 ? 19.386 -1.682 -18.042 1.00 91.12 75 TYR A N 1
ATOM 614 C CA . TYR A 1 75 ? 18.373 -1.670 -16.971 1.00 91.12 75 TYR A CA 1
ATOM 615 C C . TYR A 1 75 ? 16.949 -2.009 -17.432 1.00 91.12 75 TYR A C 1
ATOM 617 O O . TYR A 1 75 ? 16.070 -2.212 -16.596 1.00 91.12 75 TYR A O 1
ATOM 625 N N . GLY A 1 76 ? 16.720 -2.116 -18.740 1.00 87.06 76 GLY A N 1
ATOM 626 C CA . GLY A 1 76 ? 15.461 -2.572 -19.326 1.00 87.06 76 GLY A CA 1
ATOM 627 C C . GLY A 1 76 ? 15.269 -4.088 -19.257 1.00 87.06 76 GLY A C 1
ATOM 628 O O . GLY A 1 76 ? 14.207 -4.573 -19.618 1.00 87.06 76 GLY A O 1
ATOM 629 N N . PHE A 1 77 ? 16.268 -4.850 -18.789 1.00 87.62 77 PHE A N 1
ATOM 630 C CA . PHE A 1 77 ? 16.214 -6.317 -18.667 1.00 87.62 77 PHE A CA 1
ATOM 631 C C . PHE A 1 77 ? 15.864 -7.044 -19.979 1.00 87.62 77 PHE A C 1
ATOM 633 O O . PHE A 1 77 ? 15.253 -8.109 -19.963 1.00 87.62 77 PHE A O 1
ATOM 640 N N . GLY A 1 78 ? 16.246 -6.463 -21.122 1.00 88.75 78 GLY A N 1
ATOM 641 C CA . GLY A 1 78 ? 15.905 -6.990 -22.447 1.00 88.75 78 GLY A CA 1
ATOM 642 C C . GLY A 1 78 ? 14.442 -6.784 -22.855 1.00 88.75 78 GLY A C 1
ATOM 643 O O . GLY A 1 78 ? 14.044 -7.277 -23.905 1.00 88.75 78 GLY A O 1
ATOM 644 N N . LEU A 1 79 ? 13.659 -6.058 -22.054 1.00 90.75 79 LEU A N 1
ATOM 645 C CA . LEU A 1 79 ? 12.277 -5.699 -22.346 1.00 90.75 79 LEU A CA 1
ATOM 646 C C . LEU A 1 79 ? 12.209 -4.359 -23.077 1.00 90.75 79 LEU A C 1
ATOM 648 O O . LEU A 1 79 ? 13.009 -3.445 -22.862 1.00 90.75 79 LEU A O 1
ATOM 652 N N . THR A 1 80 ? 11.202 -4.229 -23.926 1.00 92.06 80 THR A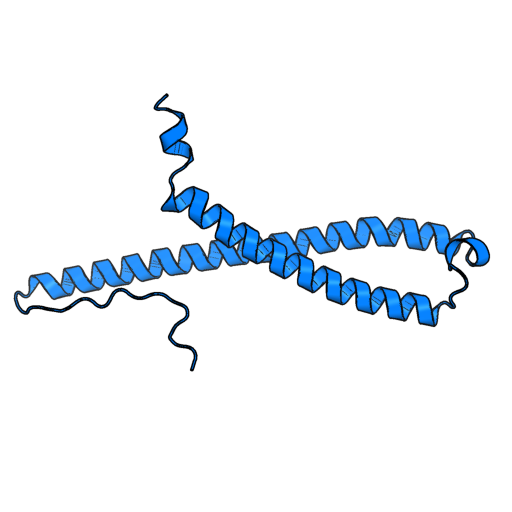 N 1
ATOM 653 C CA . THR A 1 80 ? 10.843 -2.981 -24.591 1.00 92.06 80 THR A CA 1
ATOM 654 C C . THR A 1 80 ? 10.098 -2.041 -23.636 1.00 92.06 80 THR A C 1
ATOM 656 O O . THR A 1 80 ? 9.505 -2.459 -22.639 1.00 92.06 80 THR A O 1
ATOM 659 N N . TRP A 1 81 ? 10.085 -0.740 -23.945 1.00 89.38 81 TRP A N 1
ATOM 660 C CA . TRP A 1 81 ? 9.330 0.254 -23.169 1.00 89.38 81 TRP A CA 1
ATOM 661 C C . TRP A 1 81 ? 7.846 -0.112 -22.950 1.00 89.38 81 TRP A C 1
ATOM 663 O O . TRP A 1 81 ? 7.380 0.005 -21.815 1.00 89.38 81 TRP A O 1
ATOM 673 N N . PRO A 1 82 ? 7.094 -0.588 -23.967 1.00 93.75 82 PRO A N 1
ATOM 674 C CA . PRO A 1 82 ? 5.706 -1.013 -23.779 1.00 93.75 82 PRO A CA 1
ATOM 675 C C . PRO A 1 82 ? 5.540 -2.191 -22.810 1.00 93.75 82 PRO A C 1
ATOM 677 O O . PRO A 1 82 ? 4.586 -2.222 -22.029 1.00 93.75 82 PRO A O 1
ATOM 680 N N . GLU A 1 83 ? 6.462 -3.154 -22.825 1.00 94.00 83 GLU A N 1
ATOM 681 C CA . GLU A 1 83 ? 6.433 -4.301 -21.908 1.00 94.00 83 GLU A CA 1
ATOM 682 C C . GLU A 1 83 ? 6.686 -3.857 -20.464 1.00 94.00 83 GLU A C 1
ATOM 684 O O . GLU A 1 83 ? 5.948 -4.250 -19.558 1.00 94.00 83 GLU A O 1
ATOM 689 N N . LEU A 1 84 ? 7.659 -2.967 -20.248 1.00 93.19 84 LEU A N 1
ATOM 690 C CA . LEU A 1 84 ? 7.944 -2.398 -18.927 1.00 93.19 84 LEU A CA 1
ATOM 691 C C . LEU A 1 84 ? 6.768 -1.581 -18.385 1.00 93.19 84 LEU A C 1
ATOM 693 O O . LEU A 1 84 ? 6.426 -1.713 -17.210 1.00 93.19 84 LEU A O 1
ATOM 697 N N . LEU A 1 85 ? 6.099 -0.797 -19.236 1.00 92.19 85 LEU A N 1
ATOM 698 C CA . LEU A 1 85 ? 4.874 -0.082 -18.866 1.00 92.19 85 LEU A CA 1
ATOM 699 C C . LEU A 1 85 ? 3.746 -1.046 -18.479 1.00 92.19 85 LEU A C 1
ATOM 701 O O . LEU A 1 85 ? 3.047 -0.813 -17.495 1.00 92.19 85 LEU A O 1
ATOM 705 N N . THR A 1 86 ? 3.593 -2.153 -19.206 1.00 95.69 86 THR A N 1
ATOM 706 C CA . THR A 1 86 ? 2.576 -3.173 -18.906 1.00 95.69 86 THR A CA 1
ATOM 707 C C . THR A 1 86 ? 2.830 -3.817 -17.543 1.00 95.69 86 THR A C 1
ATOM 709 O O . THR A 1 86 ? 1.919 -3.917 -16.719 1.00 95.69 86 THR A O 1
ATOM 712 N N . ILE A 1 87 ? 4.079 -4.204 -17.270 1.00 94.44 87 ILE A N 1
ATOM 713 C CA . ILE A 1 87 ? 4.485 -4.773 -15.978 1.00 94.44 87 ILE A CA 1
ATOM 714 C C . ILE A 1 87 ? 4.271 -3.759 -14.855 1.00 94.44 87 ILE A C 1
ATOM 716 O O . ILE A 1 87 ? 3.724 -4.114 -13.811 1.00 94.44 87 ILE A O 1
ATOM 720 N N . HIS A 1 88 ? 4.652 -2.499 -15.073 1.00 94.62 88 HIS A N 1
ATOM 721 C CA . HIS A 1 88 ? 4.440 -1.429 -14.107 1.00 94.62 88 HIS A CA 1
ATOM 722 C C . HIS A 1 88 ? 2.957 -1.296 -13.741 1.00 94.62 88 HIS A C 1
ATOM 724 O O . HIS A 1 88 ? 2.633 -1.324 -12.559 1.00 94.62 88 HIS A O 1
ATOM 730 N N . VAL A 1 89 ? 2.042 -1.257 -14.718 1.00 95.25 89 VAL A N 1
ATOM 731 C CA . VAL A 1 89 ? 0.592 -1.172 -14.452 1.00 95.25 89 VAL A CA 1
ATOM 732 C C . VAL A 1 89 ? 0.108 -2.338 -13.583 1.00 95.25 89 VAL A C 1
ATOM 734 O O . VAL A 1 89 ? -0.620 -2.121 -12.613 1.00 95.25 89 VAL A O 1
ATOM 737 N N . VAL A 1 90 ? 0.535 -3.568 -13.884 1.00 96.44 90 VAL A N 1
ATOM 738 C CA . VAL A 1 90 ? 0.174 -4.751 -13.084 1.00 96.44 90 VAL A CA 1
ATOM 739 C C . VAL A 1 90 ? 0.707 -4.627 -11.655 1.00 96.44 90 VAL A C 1
ATOM 741 O O . VAL A 1 90 ? -0.042 -4.845 -10.700 1.00 96.44 90 VAL A O 1
ATOM 744 N N . LEU A 1 91 ? 1.971 -4.230 -11.488 1.00 94.88 91 LEU A N 1
ATOM 745 C CA . LEU A 1 91 ? 2.577 -4.028 -10.171 1.00 94.88 91 LEU A CA 1
ATOM 746 C C . LEU A 1 91 ? 1.875 -2.918 -9.381 1.00 94.88 91 LEU A C 1
ATOM 748 O O . LEU A 1 91 ? 1.642 -3.097 -8.187 1.00 94.88 91 LEU A O 1
ATOM 752 N N . THR A 1 92 ? 1.468 -1.822 -10.024 1.00 95.00 92 THR A N 1
ATOM 753 C CA . THR A 1 92 ? 0.699 -0.736 -9.397 1.00 95.00 92 THR A CA 1
ATOM 754 C C . THR A 1 92 ? -0.627 -1.240 -8.844 1.00 95.00 92 THR A C 1
ATOM 756 O O . THR A 1 92 ? -0.963 -0.959 -7.693 1.00 95.00 92 THR A O 1
ATOM 759 N N . VAL A 1 93 ? -1.370 -2.035 -9.619 1.00 96.31 93 VAL A N 1
ATOM 760 C CA . VAL A 1 93 ? -2.644 -2.618 -9.167 1.00 96.31 93 VAL A CA 1
ATOM 761 C C . VAL A 1 93 ? -2.424 -3.549 -7.976 1.00 96.31 93 VAL A C 1
ATOM 763 O O . VAL A 1 93 ? -3.132 -3.445 -6.971 1.00 96.31 93 VAL A O 1
ATOM 766 N N . VAL A 1 94 ? -1.419 -4.426 -8.049 1.00 96.69 94 VAL A N 1
ATOM 767 C CA . VAL A 1 94 ? -1.072 -5.339 -6.950 1.00 96.69 94 VAL A CA 1
ATOM 768 C C . VAL A 1 94 ? -0.684 -4.561 -5.691 1.00 96.69 94 VAL A C 1
ATOM 770 O O . VAL A 1 94 ? -1.140 -4.900 -4.598 1.00 96.69 94 VAL A O 1
ATOM 773 N N . LEU A 1 95 ? 0.105 -3.495 -5.830 1.00 95.75 95 LEU A N 1
ATOM 774 C CA . LEU A 1 95 ? 0.571 -2.688 -4.706 1.00 95.75 95 LEU A CA 1
ATOM 775 C C . LEU A 1 95 ? -0.571 -1.900 -4.048 1.00 95.75 95 LEU A C 1
ATOM 777 O O . LEU A 1 95 ? -0.634 -1.829 -2.820 1.00 95.75 95 LEU A O 1
ATOM 781 N N . ILE A 1 96 ? -1.527 -1.391 -4.833 1.00 96.19 96 ILE A N 1
ATOM 782 C CA . ILE A 1 96 ? -2.752 -0.766 -4.312 1.00 96.19 96 ILE A CA 1
ATOM 783 C C . ILE A 1 96 ? -3.565 -1.773 -3.496 1.00 96.19 96 ILE A C 1
ATOM 785 O O . ILE A 1 96 ? -3.945 -1.475 -2.361 1.00 96.19 96 ILE A O 1
ATOM 789 N N . ILE A 1 97 ? -3.804 -2.974 -4.036 1.00 97.88 97 ILE A N 1
ATOM 790 C CA . ILE A 1 97 ? -4.535 -4.035 -3.327 1.00 97.88 97 ILE A CA 1
ATOM 791 C C . ILE A 1 97 ? -3.813 -4.383 -2.020 1.00 97.88 97 ILE A C 1
ATOM 793 O O . ILE A 1 97 ? -4.446 -4.457 -0.965 1.00 97.88 97 ILE A O 1
ATOM 797 N N . ALA A 1 98 ? -2.488 -4.536 -2.064 1.00 97.06 98 ALA A N 1
ATOM 798 C CA . ALA A 1 98 ? -1.678 -4.815 -0.887 1.00 97.06 98 ALA A CA 1
ATOM 799 C C . ALA A 1 98 ? -1.781 -3.700 0.166 1.00 97.06 98 ALA A C 1
ATOM 801 O O . ALA A 1 98 ? -1.984 -4.003 1.340 1.00 97.06 98 ALA A O 1
ATOM 802 N N . GLY A 1 99 ? -1.713 -2.426 -0.233 1.00 97.25 99 GLY A N 1
ATOM 803 C CA . GLY A 1 99 ? -1.850 -1.277 0.667 1.00 97.25 99 GLY A CA 1
ATOM 804 C C . GLY A 1 99 ? -3.214 -1.214 1.358 1.00 97.25 99 GLY A C 1
ATOM 805 O O . GLY A 1 99 ? -3.285 -1.024 2.575 1.00 97.25 99 GLY A O 1
ATOM 806 N N . VAL A 1 100 ? -4.296 -1.448 0.607 1.00 97.69 100 VAL A N 1
ATOM 807 C CA . VAL A 1 100 ? -5.664 -1.510 1.149 1.00 97.69 100 VAL A CA 1
ATOM 808 C C . VAL A 1 100 ? -5.801 -2.656 2.149 1.00 97.69 100 VAL A C 1
ATOM 810 O O . VAL A 1 100 ? -6.266 -2.442 3.271 1.00 97.69 100 VAL A O 1
ATOM 813 N N . LEU A 1 101 ? -5.375 -3.867 1.776 1.00 97.94 101 LEU A N 1
ATOM 814 C CA . LEU A 1 101 ? -5.459 -5.038 2.652 1.00 97.94 101 LEU A CA 1
ATOM 815 C C . LEU A 1 101 ? -4.618 -4.844 3.914 1.00 97.94 101 LEU A C 1
ATOM 817 O O . LEU A 1 101 ? -5.108 -5.082 5.018 1.00 97.94 101 LEU A O 1
ATOM 821 N N . PHE A 1 102 ? -3.382 -4.370 3.766 1.00 97.19 102 PHE A N 1
ATOM 822 C CA . PHE A 1 102 ? -2.483 -4.090 4.878 1.00 97.19 102 PHE A CA 1
ATOM 823 C C . PHE A 1 102 ? -3.109 -3.105 5.868 1.00 97.19 102 PHE A C 1
ATOM 825 O O . PHE A 1 102 ? -3.197 -3.408 7.059 1.00 97.19 102 PHE A O 1
ATOM 832 N N . GLY A 1 103 ? -3.616 -1.968 5.381 1.00 96.94 103 GLY A N 1
ATOM 833 C CA . GLY A 1 103 ? -4.273 -0.972 6.224 1.00 96.94 103 GLY A CA 1
ATOM 834 C C . GLY A 1 103 ? -5.519 -1.524 6.923 1.00 96.94 103 GLY A C 1
ATOM 835 O O . GLY A 1 103 ? -5.675 -1.367 8.135 1.00 96.94 103 GLY A O 1
ATOM 836 N N . PHE A 1 104 ? -6.369 -2.261 6.207 1.00 96.94 104 PHE A N 1
ATOM 837 C CA . PHE A 1 104 ? -7.571 -2.869 6.780 1.00 96.94 104 PHE A CA 1
ATOM 838 C C . PHE A 1 104 ? -7.254 -3.891 7.885 1.00 96.94 104 PHE A C 1
ATOM 840 O O . PHE A 1 104 ? -7.839 -3.845 8.975 1.00 96.94 104 PHE A O 1
ATOM 847 N N . PHE A 1 105 ? -6.314 -4.809 7.639 1.00 96.38 105 PHE A N 1
ATOM 848 C CA . PHE A 1 105 ? -5.916 -5.815 8.625 1.00 96.38 105 PHE A CA 1
ATOM 849 C C . PHE A 1 105 ? -5.212 -5.189 9.827 1.00 96.38 105 PHE A C 1
ATOM 851 O O . PHE A 1 105 ? -5.523 -5.568 10.960 1.00 96.38 105 PHE A O 1
ATOM 858 N N . ALA A 1 106 ? -4.340 -4.201 9.609 1.00 96.19 106 ALA A N 1
ATOM 859 C CA . ALA A 1 106 ? -3.702 -3.449 10.684 1.00 96.19 106 ALA A CA 1
ATOM 860 C C . ALA A 1 106 ? -4.752 -2.760 11.569 1.00 96.19 106 ALA A C 1
ATOM 862 O O . ALA A 1 106 ? -4.747 -2.952 12.786 1.00 96.19 106 ALA A O 1
ATOM 863 N N . GLY A 1 107 ? -5.722 -2.059 10.972 1.00 95.25 107 GLY A N 1
ATOM 864 C CA . GLY A 1 107 ? -6.812 -1.418 11.708 1.00 95.25 107 GLY A CA 1
ATOM 865 C C . GLY A 1 107 ? -7.609 -2.409 12.561 1.00 95.25 107 GLY A C 1
ATOM 866 O O . GLY A 1 107 ? -7.854 -2.170 13.744 1.00 95.25 107 GLY A O 1
ATOM 867 N N . LYS A 1 108 ? -7.962 -3.580 12.016 1.00 93.75 108 LYS A N 1
ATOM 868 C CA . LYS A 1 108 ? -8.661 -4.624 12.787 1.00 93.75 108 LYS A CA 1
ATOM 869 C C . LYS A 1 108 ? -7.805 -5.208 13.912 1.00 93.75 108 LYS A C 1
ATOM 871 O O . LYS A 1 108 ? -8.324 -5.454 15.004 1.00 93.75 108 LYS A O 1
ATOM 876 N N . TYR A 1 109 ? -6.523 -5.448 13.650 1.00 93.88 109 TYR A N 1
ATOM 877 C CA . TYR A 1 109 ? -5.592 -6.024 14.615 1.00 93.88 109 TYR A CA 1
ATOM 878 C C . TYR A 1 109 ? -5.374 -5.090 15.810 1.00 93.88 109 TYR A C 1
ATOM 880 O O . TYR A 1 109 ? -5.556 -5.502 16.961 1.00 93.88 109 TYR A O 1
ATOM 888 N N . TYR A 1 110 ? -5.059 -3.820 15.546 1.00 92.88 110 TYR A N 1
ATOM 889 C CA . TYR A 1 110 ? -4.822 -2.837 16.598 1.00 92.88 110 TYR A CA 1
ATOM 890 C C . TYR A 1 110 ? -6.095 -2.484 17.359 1.00 92.88 110 TYR A C 1
ATOM 892 O O . TYR A 1 110 ? -6.030 -2.354 18.579 1.00 92.88 110 TYR A O 1
ATOM 900 N N . TRP 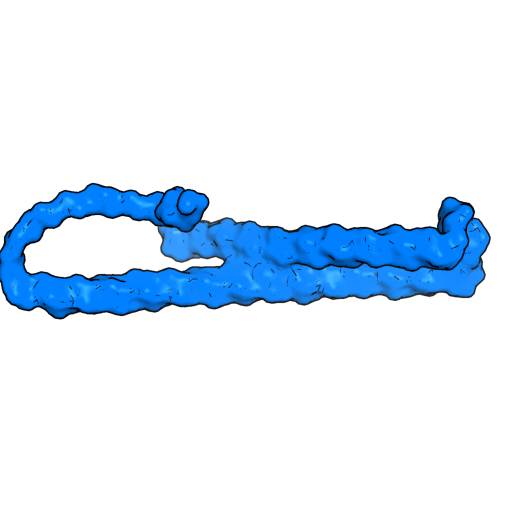A 1 111 ? -7.262 -2.451 16.702 1.00 90.62 111 TRP A N 1
ATOM 901 C CA . TRP A 1 111 ? -8.534 -2.264 17.404 1.00 90.62 111 TRP A CA 1
ATOM 902 C C . TRP A 1 111 ? -8.746 -3.318 18.496 1.00 90.62 111 TRP A C 1
ATOM 904 O O . TRP A 1 111 ? -9.072 -2.977 19.632 1.00 90.62 111 TRP A O 1
ATOM 914 N N . ARG A 1 112 ? -8.523 -4.603 18.179 1.00 89.38 112 ARG A N 1
ATOM 915 C CA . ARG A 1 112 ? -8.656 -5.693 19.159 1.00 89.38 112 ARG A CA 1
ATOM 916 C C . ARG A 1 112 ? -7.649 -5.541 20.301 1.00 89.38 112 ARG A C 1
ATOM 918 O O . ARG A 1 112 ? -8.031 -5.628 21.465 1.00 89.38 112 ARG A O 1
ATOM 925 N N . LYS A 1 113 ? -6.383 -5.275 19.976 1.00 88.50 113 LYS A N 1
ATOM 926 C CA . LYS A 1 113 ? -5.303 -5.141 20.966 1.00 88.50 113 LYS A CA 1
ATOM 927 C C . LYS A 1 113 ? -5.510 -3.972 21.929 1.00 88.50 113 LYS A C 1
ATOM 929 O O . LYS A 1 113 ? -5.241 -4.094 23.121 1.00 88.50 113 LYS A O 1
ATOM 934 N N . ILE A 1 114 ? -5.969 -2.845 21.404 1.00 88.44 114 ILE A N 1
ATOM 935 C CA . ILE A 1 114 ? -6.168 -1.613 22.159 1.00 88.44 114 ILE A CA 1
ATOM 936 C C . ILE A 1 114 ? -7.507 -1.729 22.901 1.00 88.44 114 ILE A C 1
ATOM 938 O O . ILE A 1 114 ? -7.533 -1.890 24.118 1.00 88.44 114 ILE A O 1
ATOM 942 N N . TYR A 1 115 ? -8.629 -1.728 22.195 1.00 84.88 115 TYR A N 1
ATOM 943 C CA . TYR A 1 115 ? -9.929 -1.495 22.824 1.00 84.88 115 TYR A CA 1
ATOM 944 C C . TYR A 1 115 ? -10.565 -2.722 23.482 1.00 84.88 115 TYR A C 1
ATOM 946 O O . TYR A 1 115 ? -11.395 -2.546 24.365 1.00 84.88 115 TYR A O 1
ATOM 954 N N . ILE A 1 116 ? -10.204 -3.946 23.078 1.00 83.94 116 ILE A N 1
ATOM 955 C CA . ILE A 1 116 ? -10.798 -5.175 23.637 1.00 83.94 116 ILE A CA 1
ATOM 956 C C . ILE A 1 116 ? -9.875 -5.783 24.691 1.00 83.94 116 ILE A C 1
ATOM 958 O O . ILE A 1 116 ? -10.286 -6.046 25.816 1.00 83.94 116 ILE A O 1
ATOM 962 N N . GLU A 1 117 ? -8.612 -6.004 24.329 1.00 84.56 117 GLU A N 1
ATOM 963 C CA . GLU A 1 117 ? -7.640 -6.660 25.208 1.00 84.56 117 GLU A CA 1
ATOM 964 C C . GLU A 1 117 ? -7.052 -5.701 26.261 1.00 84.56 117 GLU A C 1
ATOM 966 O O . GLU A 1 117 ? -6.403 -6.164 27.197 1.00 84.56 117 GLU A O 1
ATOM 971 N N . HIS A 1 118 ? -7.256 -4.380 26.125 1.00 82.06 118 HIS A N 1
ATOM 972 C CA . HIS A 1 118 ? -6.706 -3.344 27.012 1.00 82.06 118 HIS A CA 1
ATOM 973 C C . HIS A 1 118 ? -5.232 -3.591 27.369 1.00 82.06 118 HIS A C 1
ATOM 975 O O . HIS A 1 118 ? -4.827 -3.444 28.525 1.00 82.06 118 HIS A O 1
ATOM 981 N N . VAL A 1 119 ? -4.415 -3.978 26.380 1.00 72.38 119 VAL A N 1
ATOM 982 C CA . VAL A 1 119 ? -3.029 -4.437 26.600 1.00 72.38 119 VAL A CA 1
ATOM 983 C C . VAL A 1 119 ? -2.194 -3.416 27.386 1.00 72.38 119 VAL A C 1
ATOM 985 O O . VAL A 1 119 ? -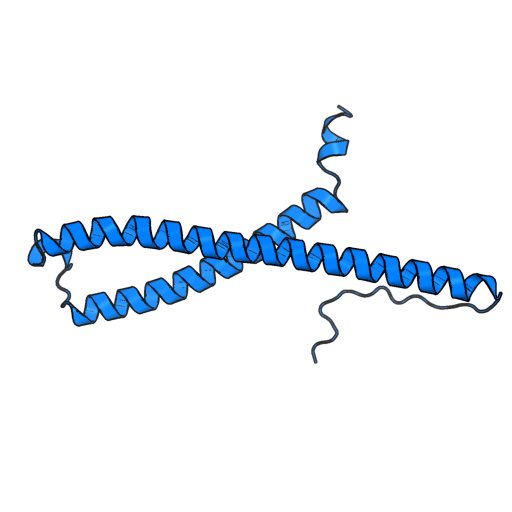1.324 -3.804 28.165 1.00 72.38 119 VAL A O 1
ATOM 988 N N . TRP A 1 120 ? -2.497 -2.117 27.270 1.00 65.19 120 TRP A N 1
ATOM 989 C CA . TRP A 1 120 ? -1.829 -1.063 28.042 1.00 65.19 120 TRP A CA 1
ATOM 990 C C . TRP A 1 120 ? -2.058 -1.159 29.560 1.00 65.19 120 TRP A C 1
ATOM 992 O O . TRP A 1 120 ? -1.200 -0.745 30.330 1.00 65.19 120 TRP A O 1
ATOM 1002 N N . LYS A 1 121 ? -3.193 -1.703 30.016 1.00 62.38 121 LYS A N 1
ATOM 1003 C CA . LYS A 1 121 ? -3.561 -1.778 31.440 1.00 62.38 121 LYS A CA 1
ATOM 1004 C C . LYS A 1 121 ? -2.919 -2.974 32.142 1.00 62.38 121 LYS A C 1
ATOM 1006 O O . LYS A 1 121 ? -2.727 -2.937 33.353 1.00 62.38 121 LYS A O 1
ATOM 1011 N N . ASN A 1 122 ? -2.586 -4.022 31.390 1.00 58.72 122 ASN A N 1
ATOM 1012 C CA . ASN A 1 122 ? -2.018 -5.250 31.943 1.00 58.72 122 ASN A CA 1
ATOM 1013 C C . ASN A 1 122 ? -0.503 -5.146 32.201 1.00 58.72 122 ASN A C 1
ATOM 1015 O O . ASN A 1 122 ? 0.014 -5.815 33.084 1.00 58.72 122 ASN A O 1
ATOM 1019 N N . LYS A 1 123 ? 0.211 -4.265 31.483 1.00 56.28 123 LYS A N 1
ATOM 1020 C CA . LYS A 1 123 ? 1.663 -4.067 31.657 1.00 56.28 123 LYS A CA 1
ATOM 1021 C C . LYS A 1 123 ? 2.073 -3.458 33.005 1.00 56.28 123 LYS A C 1
ATOM 1023 O O . LYS A 1 123 ? 3.203 -3.668 33.414 1.00 56.28 123 LYS A O 1
ATOM 1028 N N . ASN A 1 124 ? 1.179 -2.740 33.686 1.00 58.28 124 ASN A N 1
ATOM 1029 C CA . ASN A 1 124 ? 1.477 -2.045 34.949 1.00 58.28 124 ASN A CA 1
ATOM 1030 C C . ASN A 1 124 ? 1.115 -2.867 36.201 1.00 58.28 124 ASN A C 1
ATOM 1032 O O . ASN A 1 124 ? 1.024 -2.310 37.292 1.00 58.28 124 ASN A O 1
ATOM 1036 N N . LYS A 1 125 ? 0.822 -4.163 36.045 1.00 54.28 125 LYS A N 1
ATOM 1037 C CA . LYS A 1 125 ? 0.450 -5.065 37.147 1.00 54.28 125 LYS A CA 1
ATOM 1038 C C . LYS A 1 125 ? 1.504 -6.130 37.471 1.00 54.28 125 LYS A C 1
ATOM 1040 O O . LYS A 1 125 ? 1.232 -6.963 38.331 1.00 54.28 125 LYS A O 1
ATOM 1045 N N . ASN A 1 126 ? 2.667 -6.077 36.822 1.00 51.12 126 ASN A N 1
ATOM 1046 C CA . ASN A 1 126 ? 3.802 -6.961 37.082 1.00 51.12 126 ASN A CA 1
ATOM 1047 C C . ASN A 1 126 ? 4.995 -6.147 37.566 1.00 51.12 126 ASN A C 1
ATOM 1049 O O . ASN A 1 126 ? 5.303 -5.142 36.884 1.00 51.12 126 ASN A O 1
#

Foldseek 3Di:
DPPPPPPDDDDDDDDDDPVVVVVVVVVVVVVVVVVVVLVVLLVVLLVVLQVVLVVVLCVVVVVLVVVCVVPVVVSVPPDDPVVVVVVSVVVSVVSNVVSNVRSNVVSVVVCCVVVPVVVVVVVVPD

pLDDT: mean 81.9, std 17.79, range [39.09, 97.94]

Sequence (126 aa):
MLHEFWGLPRTRAPQECEGGRLRLEVSAVRWYDESMKKAIYVALFTFLGVLLQFLLHAAIEIPYLGLLNRNFEKYGFGLTWPELLTIHVVLTVVLIIAGVLFGFFAGKYYWRKIYIEHVWKNKNKN

Radius of gyration: 24.75 Å; chains: 1; bounding box: 63×23×62 Å

Organism: NCBI:txid1801990

Secondary structure (DSSP, 8-state):
--S-TT----PPP----THHHHHHHHHHHHHHHHHHHHHHHHHHHHHHHHHHHHHHHHHHHHHHHHHHHH-HHHHSTT--HHHHHHHHHHHHHHHHHHHHHHHHHHHHHHHIIIIIT-HHHHGGG-